Protein AF-A0AAD5R5B1-F1 (afdb_monomer)

Organism: Parelaphostrongylus tenuis (NCBI:txid148309)

Sequence (104 aa):
MIDTWWNTSTHSRPLVNLTPTGNDAPMIPFLQMANANTTRIGCAYTVCNSSFSSPFVSFVCQYGEPHVRINTPIYTAGQNCSACSIDSCVAHSLCNRTLHEIFI

Radius of gyration: 16.92 Å; Cα contacts (8 Å, |Δi|>4): 123; chains: 1; bounding box: 42×31×47 Å

InterPro domains:
  IPR014044 CAP domain [PF00188] (2-63)
  IPR035940 CAP superfamily [G3DSA:3.40.33.10] (1-102)
  IPR035940 CAP superfamily [SSF55797] (2-78)

Solvent-accessible surface area (backbone atoms only — not comparable to full-atom values): 6660 Å² total; per-residue (Å²): 107,70,65,61,32,50,54,34,49,77,83,58,74,78,89,62,83,49,51,42,49,88,86,43,61,79,26,44,56,22,49,55,73,64,20,69,66,42,84,47,74,52,72,53,71,47,80,47,73,52,100,87,48,84,67,46,74,52,73,50,74,49,71,40,71,66,70,85,45,68,82,41,60,38,54,84,84,73,66,66,46,72,88,39,62,89,93,21,58,43,92,76,59,40,63,60,68,78,89,74,70,78,85,134

Foldseek 3Di:
DLVVLLCLCVVDDDPAQDADAPVCVSNQSNLLVLQLPFPDKDKDKDFDDDPVDDIDIDIDMDTDDPGRDHRDGSDDDDQACPPEDPPQHDPRHHGNPVVPDDDD

Secondary structure (DSSP, 8-state):
-HHHHHGGGGGSS-SSS----GGGGGGHHHHHHH-TT---EEEEEEEEEETTEEEEEEEEEEEPSSPP-TTS-SS--SSTTTTSPTT-EETTTEE--GGG----

Structure (mmCIF, N/CA/C/O backbone):
data_AF-A0AAD5R5B1-F1
#
_entry.id   AF-A0AAD5R5B1-F1
#
loop_
_atom_site.group_PDB
_atom_site.id
_atom_site.type_symbol
_atom_site.label_atom_id
_atom_site.label_alt_id
_atom_site.label_comp_id
_atom_site.label_asym_id
_atom_site.label_entity_id
_atom_site.label_seq_id
_atom_site.pdbx_PDB_ins_code
_atom_site.Cartn_x
_atom_site.Cartn_y
_atom_site.Cartn_z
_atom_site.occupancy
_atom_site.B_iso_or_equiv
_atom_site.auth_seq_id
_atom_site.auth_comp_id
_atom_site.auth_asym_id
_atom_site.auth_atom_id
_atom_site.pdbx_PDB_model_num
ATOM 1 N N . MET A 1 1 ? 9.429 -5.872 -6.278 1.00 79.94 1 MET A N 1
ATOM 2 C CA . MET A 1 1 ? 8.698 -4.638 -6.660 1.00 79.94 1 MET A CA 1
ATOM 3 C C . MET A 1 1 ? 7.652 -4.282 -5.617 1.00 79.94 1 MET A C 1
ATOM 5 O O . MET A 1 1 ? 7.770 -3.208 -5.051 1.00 79.94 1 MET A O 1
ATOM 9 N N . ILE A 1 2 ? 6.707 -5.176 -5.292 1.00 91.38 2 ILE A N 1
ATOM 10 C CA . ILE A 1 2 ? 5.714 -4.932 -4.224 1.00 91.38 2 ILE A CA 1
ATOM 11 C C . ILE A 1 2 ? 6.395 -4.685 -2.869 1.00 91.38 2 ILE A C 1
ATOM 13 O O . ILE A 1 2 ? 6.106 -3.682 -2.224 1.00 91.38 2 ILE A O 1
ATOM 17 N N . ASP A 1 3 ? 7.381 -5.505 -2.490 1.00 92.38 3 ASP A N 1
ATOM 18 C CA . ASP A 1 3 ? 8.133 -5.292 -1.239 1.00 92.38 3 ASP A CA 1
ATOM 19 C C . ASP A 1 3 ? 8.845 -3.937 -1.214 1.00 92.38 3 ASP A C 1
ATOM 21 O O . ASP A 1 3 ? 8.905 -3.269 -0.188 1.00 92.38 3 ASP A O 1
ATOM 25 N N . THR A 1 4 ? 9.350 -3.488 -2.366 1.00 92.06 4 THR A N 1
ATOM 26 C CA . THR A 1 4 ? 9.992 -2.176 -2.510 1.00 92.06 4 THR A CA 1
ATOM 27 C C . THR A 1 4 ? 9.006 -1.049 -2.215 1.00 92.06 4 THR A C 1
ATOM 29 O O . THR A 1 4 ? 9.358 -0.103 -1.518 1.00 92.06 4 THR A O 1
ATOM 32 N N . TRP A 1 5 ? 7.769 -1.162 -2.704 1.00 93.69 5 TRP A N 1
ATOM 33 C CA . TRP A 1 5 ? 6.699 -0.214 -2.401 1.00 93.69 5 TRP A CA 1
ATOM 34 C C . TRP A 1 5 ? 6.273 -0.280 -0.935 1.00 93.69 5 TRP A C 1
ATOM 36 O O . TRP A 1 5 ? 6.007 0.750 -0.332 1.00 93.69 5 TRP A O 1
ATOM 46 N N . TRP A 1 6 ? 6.223 -1.471 -0.338 1.00 93.06 6 TRP A N 1
ATOM 47 C CA . TRP A 1 6 ? 5.768 -1.635 1.047 1.00 93.06 6 TRP A CA 1
ATOM 48 C C . TRP A 1 6 ? 6.789 -1.057 2.024 1.00 93.06 6 TRP A C 1
ATOM 50 O O . TRP A 1 6 ? 6.453 -0.375 2.998 1.00 93.06 6 TRP A O 1
ATOM 60 N N . ASN A 1 7 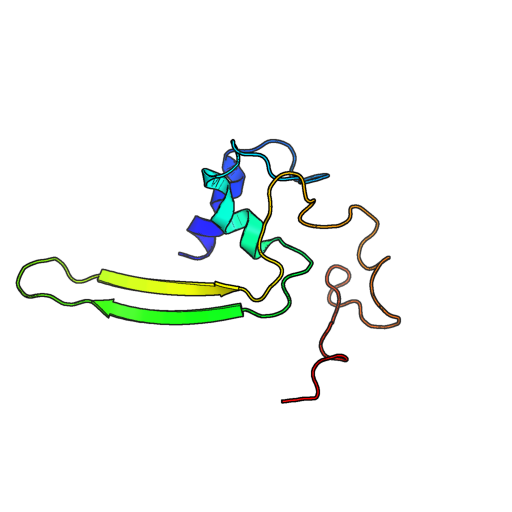? 8.063 -1.243 1.693 1.00 92.06 7 ASN A N 1
ATOM 61 C CA . ASN A 1 7 ? 9.189 -0.757 2.465 1.00 92.06 7 ASN A CA 1
ATOM 62 C C . ASN A 1 7 ? 9.394 0.761 2.355 1.00 92.06 7 ASN A C 1
ATOM 64 O O . ASN A 1 7 ? 10.244 1.286 3.069 1.00 92.06 7 ASN A O 1
ATOM 68 N N . THR A 1 8 ? 8.606 1.518 1.575 1.00 89.88 8 THR A N 1
ATOM 69 C CA . THR A 1 8 ? 8.634 2.994 1.668 1.00 89.88 8 THR A CA 1
ATOM 70 C C . THR A 1 8 ? 8.127 3.502 3.022 1.00 89.88 8 THR A C 1
ATOM 72 O O . THR A 1 8 ? 8.381 4.647 3.383 1.00 89.88 8 THR A O 1
ATOM 75 N N . SER A 1 9 ? 7.466 2.644 3.807 1.00 83.31 9 SER A N 1
ATOM 76 C CA . SER A 1 9 ? 7.109 2.897 5.210 1.00 83.31 9 SER A CA 1
ATOM 77 C C . SER A 1 9 ? 8.317 3.088 6.138 1.00 83.31 9 SER A C 1
ATOM 79 O O . SER A 1 9 ? 8.194 3.756 7.161 1.00 83.31 9 SER A O 1
ATOM 81 N N . THR A 1 10 ? 9.490 2.549 5.777 1.00 69.00 10 THR A N 1
ATOM 82 C CA . THR A 1 10 ? 10.718 2.548 6.604 1.00 69.00 10 THR A CA 1
ATOM 83 C C . THR A 1 10 ? 11.282 3.936 6.911 1.00 69.00 10 THR A C 1
ATOM 85 O O . THR A 1 10 ? 12.143 4.066 7.777 1.00 69.00 10 THR A O 1
ATOM 88 N N . HIS A 1 11 ? 10.789 4.976 6.238 1.00 63.47 11 HIS A N 1
ATOM 89 C CA . HIS A 1 11 ? 11.230 6.356 6.430 1.00 63.47 11 HIS A CA 1
ATOM 90 C C . HIS A 1 11 ? 10.473 7.083 7.552 1.00 63.47 11 HIS A C 1
ATOM 92 O O . HIS A 1 11 ? 10.712 8.273 7.766 1.00 63.47 11 HIS A O 1
ATOM 98 N N . SER A 1 12 ? 9.561 6.406 8.262 1.00 61.62 12 SER A N 1
ATOM 99 C CA . SER A 1 12 ? 8.489 7.116 8.954 1.00 61.62 12 SER A CA 1
ATOM 100 C C . SER A 1 12 ? 8.224 6.675 10.387 1.00 61.62 12 SER A C 1
ATOM 102 O O . SER A 1 12 ? 8.396 5.522 10.777 1.00 61.62 12 SER A O 1
ATOM 104 N N . ARG A 1 13 ? 7.779 7.684 11.145 1.00 72.12 13 ARG A N 1
ATOM 105 C CA . ARG A 1 13 ? 7.115 7.673 12.458 1.00 72.12 13 ARG A CA 1
ATOM 106 C C . ARG A 1 13 ? 6.201 6.454 12.689 1.00 72.12 13 ARG A C 1
ATOM 108 O O . ARG A 1 13 ? 5.785 5.823 11.719 1.00 72.12 13 ARG A O 1
ATOM 115 N N . PRO A 1 14 ? 5.802 6.171 13.946 1.00 79.19 14 PRO A N 1
ATOM 116 C CA . PRO A 1 14 ? 4.889 5.073 14.253 1.00 79.19 14 PRO A CA 1
ATOM 117 C C . PRO A 1 14 ? 3.709 5.026 13.279 1.00 79.19 14 PRO A C 1
ATOM 119 O O . PRO A 1 14 ? 3.033 6.035 13.075 1.00 79.19 14 PRO A O 1
ATOM 122 N N . LEU A 1 15 ? 3.456 3.854 12.689 1.00 82.81 15 LEU A N 1
ATOM 123 C CA . LEU A 1 15 ? 2.400 3.633 11.689 1.00 82.81 15 LEU A CA 1
ATOM 124 C C . LEU A 1 15 ? 0.990 3.628 12.302 1.00 82.81 15 LEU A C 1
ATOM 126 O O . LEU A 1 15 ? 0.079 3.022 11.748 1.00 82.81 15 LEU A O 1
ATOM 130 N N . VAL A 1 16 ? 0.818 4.293 13.443 1.00 82.44 16 VAL A N 1
ATOM 131 C CA . VAL A 1 16 ? -0.419 4.433 14.213 1.00 82.44 16 VAL A CA 1
ATOM 132 C C . VAL A 1 16 ? -1.010 5.814 13.922 1.00 82.44 16 VAL A C 1
ATOM 134 O O . VAL A 1 16 ? -0.272 6.797 13.881 1.00 82.44 16 VAL A O 1
ATOM 137 N N . ASN A 1 17 ? -2.331 5.903 13.739 1.00 84.19 17 ASN A N 1
ATOM 138 C CA . ASN A 1 17 ? -3.035 7.147 13.389 1.00 84.19 17 ASN A CA 1
ATOM 139 C C . ASN A 1 17 ? -2.431 7.819 12.144 1.00 84.19 17 ASN A C 1
ATOM 141 O O . ASN A 1 17 ? -2.039 8.991 12.150 1.00 84.19 17 ASN A O 1
ATOM 145 N N . LEU A 1 18 ? -2.289 7.036 11.073 1.00 88.56 18 LEU A N 1
ATOM 146 C CA . LEU A 1 18 ? -1.579 7.479 9.885 1.00 88.56 18 LEU A CA 1
ATOM 147 C C . LEU A 1 18 ? -2.445 8.409 9.022 1.00 88.56 18 LEU A C 1
ATOM 149 O O . LEU A 1 18 ? -3.230 7.974 8.180 1.00 88.56 18 LEU A O 1
ATOM 153 N N . THR A 1 19 ? -2.252 9.709 9.231 1.00 93.12 19 THR A N 1
ATOM 154 C CA . THR A 1 19 ? -2.780 10.784 8.382 1.00 93.12 19 THR A CA 1
ATOM 155 C C . THR A 1 19 ? -1.650 11.342 7.511 1.00 93.12 19 THR A C 1
ATOM 157 O O . THR A 1 19 ? -0.695 11.880 8.081 1.00 93.12 19 THR A O 1
ATOM 160 N N . PRO A 1 20 ? -1.708 11.211 6.173 1.00 92.50 20 PRO A N 1
ATOM 161 C CA . PRO A 1 20 ? -0.686 11.717 5.262 1.00 92.50 20 PRO A CA 1
ATOM 162 C C . PRO A 1 20 ? -0.607 13.242 5.247 1.00 92.50 20 PRO A C 1
ATOM 164 O O . PRO A 1 20 ? -1.616 13.943 5.326 1.00 92.50 20 PRO A O 1
ATOM 167 N N . THR A 1 21 ? 0.599 13.751 5.059 1.00 91.81 21 THR A N 1
ATOM 168 C CA . THR A 1 21 ? 0.941 15.163 4.885 1.00 91.81 21 THR A CA 1
ATOM 169 C C . THR A 1 21 ? 1.718 15.350 3.579 1.00 91.81 21 THR A C 1
ATOM 171 O O . THR A 1 21 ? 2.094 14.377 2.927 1.00 91.81 21 THR A O 1
ATOM 174 N N . GLY A 1 22 ? 2.004 16.595 3.188 1.00 89.38 22 GLY A N 1
ATOM 175 C CA . GLY A 1 22 ? 2.816 16.866 1.991 1.00 89.38 22 GLY A CA 1
ATOM 176 C C . GLY A 1 22 ? 4.225 16.255 2.041 1.00 89.38 22 GLY A C 1
ATOM 177 O O . GLY A 1 22 ? 4.784 15.919 1.001 1.00 89.38 22 GLY A O 1
ATOM 178 N N . ASN A 1 23 ? 4.771 16.039 3.242 1.00 89.19 23 ASN A N 1
ATOM 179 C CA . ASN A 1 23 ? 6.093 15.438 3.431 1.00 89.19 23 ASN A CA 1
ATOM 180 C C . ASN A 1 23 ? 6.094 13.913 3.238 1.00 89.19 23 ASN A C 1
ATOM 182 O O . ASN A 1 23 ? 7.157 13.319 3.086 1.00 89.19 23 ASN A O 1
ATOM 186 N N . ASP A 1 24 ? 4.919 13.278 3.200 1.00 90.06 24 ASP A N 1
ATOM 187 C CA . ASP A 1 24 ? 4.779 11.824 3.080 1.00 90.06 24 ASP A CA 1
AT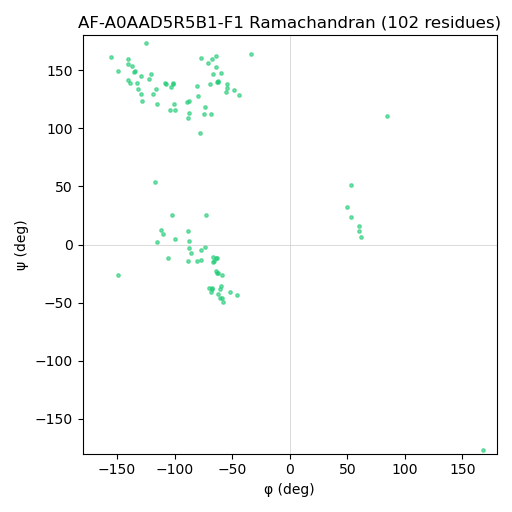OM 188 C C . ASP A 1 24 ? 4.744 11.351 1.612 1.00 90.06 24 ASP A C 1
ATOM 190 O O . ASP A 1 24 ? 4.445 10.190 1.337 1.00 90.06 24 ASP A O 1
ATOM 194 N N . ALA A 1 25 ? 5.075 12.221 0.648 1.00 90.06 25 ALA A N 1
ATOM 195 C CA . ALA A 1 25 ? 5.136 11.863 -0.771 1.00 90.06 25 ALA A CA 1
ATOM 196 C C . ALA A 1 25 ? 5.994 10.606 -1.064 1.00 90.06 25 ALA A C 1
ATOM 198 O O . ALA A 1 25 ? 5.540 9.751 -1.828 1.00 90.06 25 ALA A O 1
ATOM 199 N N . PRO A 1 26 ? 7.169 10.398 -0.428 1.00 90.38 26 PRO A N 1
ATOM 200 C CA . PRO A 1 26 ? 7.945 9.169 -0.608 1.00 90.38 26 PRO A CA 1
ATOM 201 C C . PRO A 1 26 ? 7.231 7.905 -0.107 1.00 90.38 26 PRO A C 1
ATOM 203 O O . PRO A 1 26 ? 7.533 6.810 -0.573 1.00 90.38 26 PRO A O 1
ATOM 206 N N . MET A 1 27 ? 6.274 8.038 0.819 1.00 91.31 27 MET A N 1
ATOM 207 C CA . MET A 1 27 ? 5.502 6.921 1.366 1.00 91.31 27 MET A CA 1
ATOM 208 C C . MET A 1 27 ? 4.274 6.556 0.532 1.00 91.31 27 MET A C 1
ATOM 210 O O . MET A 1 27 ? 3.633 5.556 0.852 1.00 91.31 27 MET A O 1
ATOM 214 N N . ILE A 1 28 ? 3.914 7.338 -0.495 1.00 91.88 28 ILE A N 1
ATOM 215 C CA . ILE A 1 28 ? 2.688 7.128 -1.286 1.00 91.88 28 ILE A CA 1
ATOM 216 C C . ILE A 1 28 ? 2.480 5.660 -1.696 1.00 91.88 28 ILE A C 1
ATOM 218 O O . ILE A 1 28 ? 1.351 5.192 -1.541 1.00 91.88 28 ILE A O 1
ATOM 222 N N . PRO A 1 29 ? 3.501 4.902 -2.150 1.00 93.62 29 PRO A N 1
ATOM 223 C CA . PRO A 1 29 ? 3.309 3.496 -2.501 1.00 93.62 29 PRO A CA 1
ATOM 224 C C . PRO A 1 29 ? 2.766 2.659 -1.332 1.00 93.62 29 PRO A C 1
ATOM 226 O O . PRO A 1 29 ? 1.745 1.988 -1.477 1.00 93.62 29 PRO A O 1
ATOM 229 N N . PHE A 1 30 ? 3.380 2.761 -0.150 1.00 94.06 30 PHE A N 1
ATOM 230 C CA . PHE A 1 30 ? 2.866 2.142 1.074 1.00 94.06 30 PHE A CA 1
ATOM 231 C C . PHE A 1 30 ? 1.471 2.658 1.453 1.00 94.06 30 PHE A C 1
ATOM 233 O O . PHE A 1 30 ? 0.585 1.860 1.753 1.00 94.06 30 PHE A O 1
ATOM 240 N N . LEU A 1 31 ? 1.252 3.977 1.416 1.00 94.62 31 LEU A N 1
ATOM 241 C CA . LEU A 1 31 ? -0.022 4.584 1.814 1.00 94.62 31 LEU A CA 1
ATOM 242 C C . LEU A 1 31 ? -1.192 4.090 0.958 1.00 94.62 31 LEU A C 1
ATOM 244 O O . LEU A 1 31 ? -2.272 3.864 1.492 1.00 94.62 31 LEU A O 1
ATOM 248 N N . GLN A 1 32 ? -0.984 3.904 -0.348 1.00 95.31 32 GLN A N 1
ATOM 249 C CA . GLN A 1 32 ? -2.013 3.379 -1.249 1.00 95.31 32 GLN A CA 1
ATOM 250 C C . GLN A 1 32 ? -2.334 1.913 -0.950 1.00 95.31 32 GLN A C 1
ATOM 252 O O . GLN A 1 32 ? -3.503 1.537 -0.932 1.00 95.31 32 GLN A O 1
ATOM 257 N N . MET A 1 33 ? -1.314 1.100 -0.659 1.00 94.94 33 MET A N 1
ATOM 258 C CA . MET A 1 33 ? -1.501 -0.309 -0.296 1.00 94.94 33 MET A CA 1
ATOM 259 C C . MET A 1 33 ? -2.196 -0.497 1.051 1.00 94.94 33 MET A C 1
ATOM 261 O O . MET A 1 33 ? -2.991 -1.417 1.200 1.00 94.94 33 MET A O 1
ATOM 265 N N . ALA A 1 34 ? -1.891 0.355 2.031 1.00 93.88 34 ALA A N 1
ATOM 266 C CA . ALA A 1 34 ? -2.424 0.257 3.387 1.00 93.88 34 ALA A CA 1
ATOM 267 C C . ALA A 1 34 ? -3.769 0.987 3.583 1.00 93.88 34 ALA A C 1
ATOM 269 O O . ALA A 1 34 ? -4.328 0.947 4.680 1.00 93.88 34 ALA A O 1
ATOM 270 N N . ASN A 1 35 ? -4.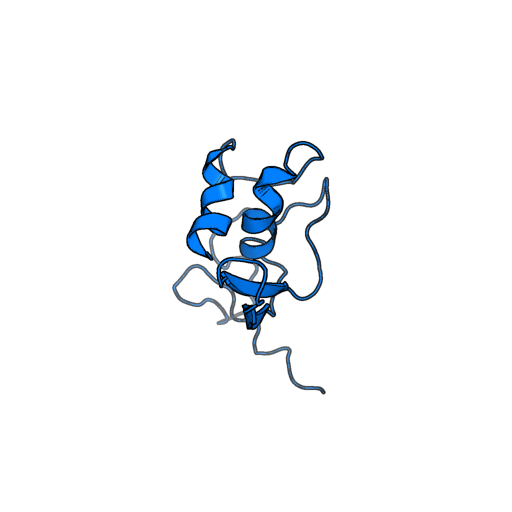289 1.673 2.560 1.00 94.62 35 ASN A N 1
ATOM 271 C CA . ASN A 1 35 ? -5.544 2.414 2.649 1.00 94.62 35 ASN A CA 1
ATOM 272 C C . ASN A 1 35 ? -6.743 1.464 2.808 1.00 94.62 35 ASN A C 1
ATOM 274 O O . ASN A 1 35 ? -7.119 0.756 1.876 1.00 94.62 35 ASN A O 1
ATOM 278 N N . ALA A 1 36 ? -7.385 1.493 3.976 1.00 92.75 36 ALA A N 1
ATOM 279 C CA . ALA A 1 36 ? -8.472 0.584 4.346 1.00 92.75 36 ALA A CA 1
ATOM 280 C C . ALA A 1 36 ? -9.756 0.773 3.519 1.00 92.75 36 ALA A C 1
ATOM 282 O O . ALA A 1 36 ? -10.647 -0.079 3.548 1.00 92.75 36 ALA A O 1
ATOM 283 N N . ASN A 1 37 ? -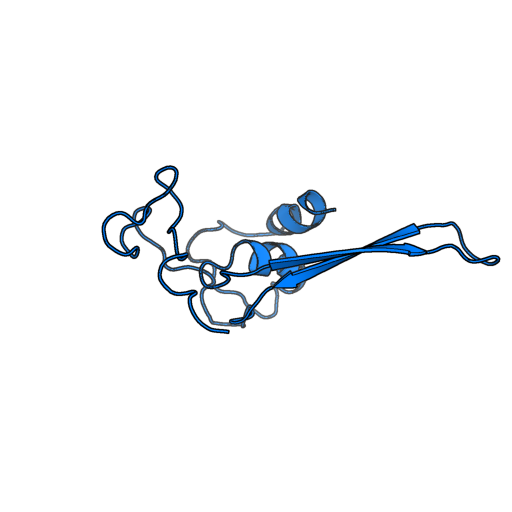9.880 1.892 2.802 1.00 91.44 37 ASN A N 1
ATOM 284 C CA . ASN A 1 37 ? -11.013 2.139 1.917 1.00 91.44 37 ASN A CA 1
ATOM 285 C C . ASN A 1 37 ? -10.802 1.607 0.498 1.00 91.44 37 ASN A C 1
ATOM 287 O O . ASN A 1 37 ? -11.779 1.473 -0.235 1.00 91.44 37 ASN A O 1
ATOM 291 N N . THR A 1 38 ? -9.572 1.258 0.126 1.00 93.00 38 THR A N 1
ATOM 292 C CA . THR A 1 38 ? -9.276 0.645 -1.165 1.00 93.00 38 THR A CA 1
ATOM 293 C C . THR A 1 38 ? -9.734 -0.812 -1.165 1.00 93.00 38 THR A C 1
ATOM 295 O O . THR A 1 38 ? -9.163 -1.649 -0.471 1.00 93.00 38 THR A O 1
ATOM 298 N N . THR A 1 39 ? -10.752 -1.142 -1.962 1.00 91.38 39 THR A N 1
ATOM 299 C CA . THR A 1 39 ? -11.288 -2.517 -2.055 1.00 91.38 39 THR A CA 1
ATOM 300 C C . THR A 1 39 ? -10.899 -3.249 -3.332 1.00 91.38 39 THR A C 1
ATOM 302 O O . THR A 1 39 ? -11.107 -4.455 -3.435 1.00 91.38 39 THR A O 1
ATOM 305 N N . ARG A 1 40 ? -10.339 -2.535 -4.314 1.00 92.75 40 ARG A N 1
ATOM 306 C CA . ARG A 1 40 ? -10.010 -3.075 -5.636 1.00 92.75 40 ARG A CA 1
ATOM 307 C C . ARG A 1 40 ? -8.598 -2.686 -6.038 1.00 92.75 40 ARG A C 1
ATOM 309 O O . ARG A 1 40 ? -8.186 -1.540 -5.853 1.00 92.75 40 ARG A O 1
ATOM 316 N N . ILE A 1 41 ? -7.894 -3.636 -6.638 1.00 95.38 41 ILE A N 1
ATOM 317 C CA . ILE A 1 41 ? -6.568 -3.454 -7.220 1.00 95.38 41 ILE A CA 1
ATOM 318 C C . ILE A 1 41 ? -6.505 -4.206 -8.549 1.00 95.38 41 ILE A C 1
ATOM 320 O O . ILE A 1 41 ? -7.004 -5.324 -8.661 1.00 95.38 41 ILE A O 1
ATOM 324 N N . GLY A 1 42 ? -5.884 -3.597 -9.553 1.00 96.38 42 GLY A N 1
ATOM 325 C CA . GLY A 1 42 ? -5.550 -4.247 -10.816 1.00 96.38 42 GLY A CA 1
ATOM 326 C C . GLY A 1 42 ? -4.085 -4.008 -11.143 1.00 96.38 42 GLY A C 1
ATOM 327 O O . GLY A 1 42 ? -3.635 -2.867 -11.111 1.00 96.38 42 GLY A O 1
ATOM 328 N N . CYS A 1 43 ? -3.337 -5.065 -11.453 1.00 97.25 43 CYS A N 1
ATOM 329 C CA . CYS A 1 43 ? -1.926 -4.961 -11.814 1.00 97.25 43 CYS A CA 1
ATOM 330 C C . CYS A 1 43 ? -1.677 -5.516 -13.214 1.00 97.25 43 CYS A C 1
ATOM 332 O O . CYS A 1 43 ? -2.314 -6.479 -13.636 1.00 97.25 43 CYS A O 1
ATOM 334 N N . ALA A 1 44 ? -0.719 -4.927 -13.917 1.00 97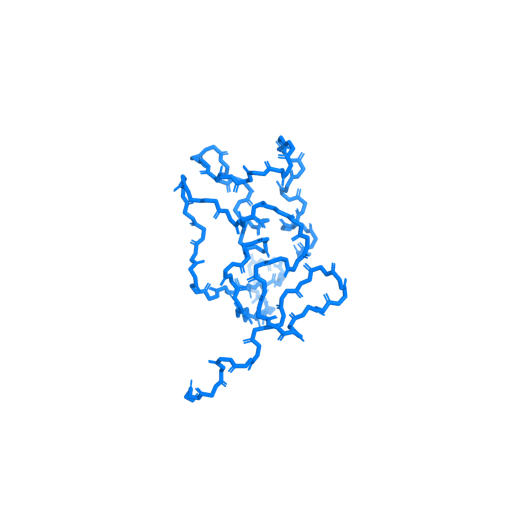.25 44 ALA A N 1
ATOM 335 C CA . ALA A 1 44 ? -0.270 -5.370 -15.225 1.00 97.25 44 ALA A CA 1
ATOM 336 C C . ALA A 1 44 ? 1.248 -5.235 -15.324 1.00 97.25 44 ALA A C 1
ATOM 338 O O . ALA A 1 44 ? 1.866 -4.414 -14.639 1.00 97.25 44 ALA A O 1
ATOM 339 N N . TYR A 1 45 ? 1.847 -6.028 -16.205 1.00 96.06 45 TYR A N 1
ATOM 340 C CA . TYR A 1 45 ? 3.258 -5.903 -16.522 1.00 96.06 45 TYR A CA 1
ATOM 341 C C . TYR A 1 45 ? 3.499 -6.017 -18.017 1.00 96.06 45 TYR A C 1
ATOM 343 O O . TYR A 1 45 ? 2.739 -6.656 -18.741 1.00 96.06 45 TYR A O 1
ATOM 351 N N . THR A 1 46 ? 4.580 -5.400 -18.470 1.00 95.94 46 THR A N 1
ATOM 352 C CA . THR A 1 46 ? 5.067 -5.528 -19.836 1.00 95.94 46 THR A CA 1
ATOM 353 C C . THR A 1 46 ? 6.586 -5.601 -19.840 1.00 95.94 46 THR A C 1
ATOM 355 O O . THR A 1 46 ? 7.260 -4.941 -19.044 1.00 95.94 46 THR A O 1
ATOM 358 N N . VAL A 1 47 ? 7.130 -6.441 -20.718 1.00 94.62 47 VAL A N 1
ATOM 359 C CA . VAL A 1 47 ? 8.572 -6.525 -20.950 1.00 94.62 47 VAL A CA 1
ATOM 360 C C . VAL A 1 47 ? 8.915 -5.507 -22.028 1.00 94.62 47 VAL A C 1
ATOM 362 O O . VAL A 1 47 ? 8.575 -5.678 -23.197 1.00 94.62 47 VAL A O 1
ATOM 365 N N . CYS A 1 48 ? 9.589 -4.440 -21.625 1.00 93.44 48 CYS A N 1
ATOM 366 C CA . CYS A 1 48 ? 10.045 -3.391 -22.515 1.00 93.44 48 CYS A CA 1
ATOM 367 C C . CYS A 1 48 ? 11.417 -3.777 -23.067 1.00 93.44 48 CYS A C 1
ATOM 369 O O . CYS A 1 48 ? 12.402 -3.825 -22.329 1.00 93.44 48 CYS A O 1
ATOM 371 N N . ASN A 1 49 ? 11.485 -4.032 -24.371 1.00 91.50 49 ASN A N 1
ATOM 372 C CA . ASN A 1 49 ? 12.735 -4.263 -25.082 1.00 91.50 49 ASN A CA 1
ATOM 373 C C . ASN A 1 49 ? 12.897 -3.190 -26.164 1.00 91.50 49 ASN A C 1
ATOM 375 O O . ASN A 1 49 ? 11.970 -2.950 -26.936 1.00 91.50 49 ASN A O 1
ATOM 379 N N . SER A 1 50 ? 14.054 -2.530 -26.204 1.00 84.44 50 SER A N 1
ATOM 380 C CA . SER A 1 50 ? 14.388 -1.565 -27.250 1.00 84.44 50 SER A CA 1
ATOM 381 C C . SER A 1 50 ? 15.812 -1.804 -27.731 1.00 84.44 50 SER A C 1
ATOM 383 O O . SER A 1 50 ? 16.685 -2.183 -26.955 1.00 84.44 50 SER A O 1
ATOM 385 N N . SER A 1 51 ? 16.071 -1.527 -29.007 1.00 83.56 51 SER A N 1
ATOM 386 C CA . SER A 1 51 ? 17.414 -1.643 -29.587 1.00 83.56 51 SER A CA 1
ATOM 387 C C . SER A 1 51 ? 18.434 -0.671 -28.974 1.00 83.56 51 SER A C 1
ATOM 389 O O . SER A 1 51 ? 19.626 -0.816 -29.219 1.00 83.56 51 SER A O 1
ATOM 391 N N . PHE A 1 52 ? 17.980 0.314 -28.191 1.00 81.94 52 PHE A N 1
ATOM 392 C CA . PHE A 1 52 ? 18.794 1.406 -27.651 1.00 81.94 52 PHE A CA 1
ATOM 393 C C . PHE A 1 52 ? 18.912 1.385 -26.119 1.00 81.94 52 PHE A C 1
ATOM 395 O O . PHE A 1 52 ? 19.529 2.278 -25.543 1.00 81.94 52 PHE A O 1
ATOM 402 N N . SER A 1 53 ? 18.322 0.399 -25.437 1.00 83.19 53 SER A N 1
ATOM 403 C CA . SER A 1 53 ? 18.315 0.327 -23.972 1.00 83.19 53 SER A CA 1
ATOM 404 C C . SER A 1 53 ? 18.290 -1.112 -23.475 1.00 83.19 53 SER A C 1
ATOM 406 O O . SER A 1 53 ? 17.664 -1.971 -24.092 1.00 83.19 53 SER A O 1
ATOM 408 N N . SER A 1 54 ? 18.884 -1.358 -22.307 1.00 90.88 54 SER A N 1
ATOM 409 C CA . SER A 1 54 ? 18.744 -2.645 -21.624 1.00 90.88 54 SER A CA 1
ATOM 410 C C . SER A 1 54 ? 17.263 -2.996 -21.424 1.00 90.88 54 SER A C 1
ATOM 412 O O . SER A 1 54 ? 16.475 -2.111 -21.069 1.00 90.88 54 SER A O 1
ATOM 414 N N . PRO A 1 55 ? 16.868 -4.263 -21.643 1.00 91.25 55 PRO A N 1
ATOM 415 C CA . PRO A 1 55 ? 15.495 -4.686 -21.429 1.00 91.25 55 PRO A CA 1
ATOM 416 C C . PRO A 1 55 ? 15.111 -4.513 -19.957 1.00 91.25 55 PRO A C 1
ATOM 418 O O . PRO A 1 55 ? 15.907 -4.789 -19.058 1.00 91.25 55 PRO A O 1
ATOM 421 N N . PHE A 1 56 ? 13.880 -4.071 -19.709 1.00 91.62 56 PHE A N 1
ATOM 422 C CA . PHE A 1 56 ? 13.336 -3.911 -18.361 1.00 91.62 56 PHE A CA 1
ATOM 423 C C . PHE A 1 56 ? 11.872 -4.345 -18.308 1.00 91.62 56 PHE A C 1
ATOM 425 O O . PHE A 1 56 ? 11.184 -4.407 -19.324 1.00 91.62 56 PHE A O 1
ATOM 432 N N . VAL A 1 57 ? 11.382 -4.644 -17.107 1.00 93.31 57 VAL A N 1
ATOM 433 C CA . VAL A 1 57 ? 9.966 -4.947 -16.876 1.00 93.31 57 VAL A CA 1
ATOM 434 C C . VAL A 1 57 ? 9.298 -3.707 -16.306 1.00 93.31 57 VAL A C 1
ATOM 436 O O . VAL A 1 57 ? 9.695 -3.225 -15.246 1.00 93.31 57 VAL A O 1
ATOM 439 N N . SER A 1 58 ? 8.278 -3.202 -16.995 1.00 93.56 58 SER A N 1
ATOM 440 C CA . SER A 1 58 ? 7.357 -2.226 -16.418 1.00 93.56 58 SER A CA 1
ATOM 441 C C . SER A 1 58 ? 6.238 -2.983 -15.713 1.00 93.56 58 SER A C 1
ATOM 443 O O . SER A 1 58 ? 5.590 -3.826 -16.327 1.00 93.56 58 SER A O 1
ATOM 445 N N . PHE A 1 59 ? 6.039 -2.718 -14.425 1.00 95.06 59 PHE A N 1
ATOM 446 C CA . PHE A 1 59 ? 5.019 -3.340 -13.581 1.00 95.06 59 PHE A CA 1
ATOM 447 C C . PHE A 1 59 ? 4.234 -2.228 -12.893 1.00 95.06 59 PHE A C 1
ATOM 449 O O . PHE A 1 59 ? 4.816 -1.383 -12.211 1.00 95.06 59 PHE A O 1
ATOM 456 N N . VAL A 1 60 ? 2.921 -2.217 -13.085 1.00 95.44 60 VAL A N 1
ATOM 457 C CA . VAL A 1 60 ? 2.038 -1.149 -12.617 1.00 95.44 60 VAL A CA 1
ATOM 458 C C . VAL A 1 60 ? 0.852 -1.773 -11.907 1.00 95.44 60 VAL A C 1
ATOM 460 O O . VAL A 1 60 ? 0.236 -2.692 -12.439 1.00 95.44 60 VAL A O 1
ATOM 463 N N . CYS A 1 61 ? 0.508 -1.242 -10.738 1.00 96.56 61 CYS A N 1
ATOM 464 C CA . CYS A 1 61 ? -0.752 -1.521 -10.061 1.00 96.56 61 CYS A CA 1
ATOM 465 C C . CYS A 1 61 ? -1.572 -0.234 -9.963 1.00 96.56 61 CYS A C 1
ATOM 467 O O . CYS A 1 61 ? -1.044 0.815 -9.594 1.00 96.56 61 CYS A O 1
ATOM 469 N N . GLN A 1 62 ? -2.857 -0.323 -10.286 1.00 96.25 62 GLN A N 1
ATOM 470 C CA . GLN A 1 62 ? -3.844 0.721 -10.049 1.00 96.25 62 GLN A CA 1
ATOM 471 C C . GLN A 1 62 ? -4.770 0.295 -8.915 1.00 96.25 62 GLN A C 1
ATOM 473 O O . GLN A 1 62 ? -5.194 -0.859 -8.841 1.00 96.25 62 GLN A O 1
ATOM 478 N N . TYR A 1 63 ? -5.082 1.247 -8.046 1.00 95.38 63 TYR A N 1
ATOM 479 C CA . TYR A 1 63 ? -5.965 1.072 -6.901 1.00 95.38 63 TYR A CA 1
ATOM 480 C C . TYR A 1 63 ? -7.274 1.802 -7.180 1.00 95.38 63 TYR A C 1
ATOM 482 O O . TYR A 1 63 ? -7.251 2.899 -7.736 1.00 95.38 63 TYR A O 1
ATOM 490 N N . GLY A 1 64 ? -8.404 1.201 -6.814 1.00 93.75 64 GLY A N 1
ATOM 491 C CA . GLY A 1 64 ? -9.701 1.870 -6.892 1.00 93.75 64 GLY A CA 1
ATOM 492 C C . GLY A 1 64 ? -9.783 3.084 -5.960 1.00 93.75 64 GLY A C 1
ATOM 493 O O . GLY A 1 64 ? -8.996 3.222 -5.024 1.00 93.75 64 GLY A O 1
ATOM 494 N N . GLU A 1 65 ? -10.755 3.958 -6.209 1.00 92.31 65 GLU A N 1
ATOM 495 C CA . GLU A 1 65 ? -11.091 5.051 -5.290 1.00 92.31 65 GLU A CA 1
ATOM 496 C C . GLU A 1 65 ? -11.604 4.502 -3.936 1.00 92.31 65 GLU A C 1
ATOM 498 O O . GLU A 1 65 ? -12.201 3.422 -3.901 1.00 92.31 65 GLU A O 1
ATOM 503 N N . PRO A 1 66 ? -11.435 5.245 -2.825 1.00 92.62 66 PRO A N 1
ATOM 504 C CA . PRO A 1 66 ? -10.819 6.566 -2.745 1.00 92.62 66 PRO A CA 1
ATOM 505 C C . PRO A 1 66 ? -9.285 6.513 -2.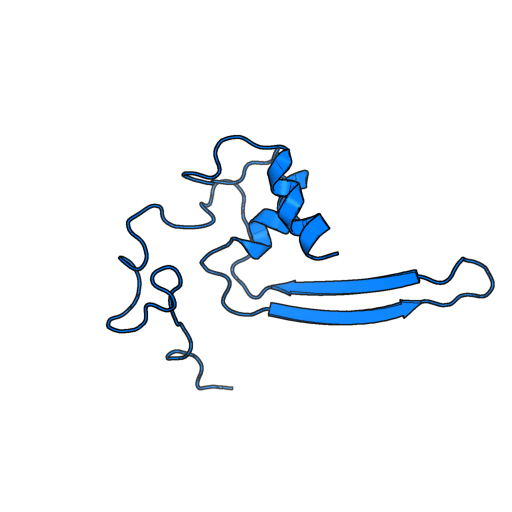730 1.00 92.62 66 PRO A C 1
ATOM 507 O O . PRO A 1 66 ? -8.685 5.750 -1.974 1.00 92.62 66 PRO A O 1
ATOM 510 N N . HIS A 1 67 ? -8.638 7.389 -3.495 1.00 92.62 67 HIS A N 1
ATOM 511 C CA . HIS A 1 67 ? -7.186 7.564 -3.439 1.00 92.62 67 HIS A CA 1
ATOM 512 C C . HIS A 1 67 ? -6.720 8.251 -2.145 1.00 92.62 67 HIS A C 1
ATOM 514 O O . HIS A 1 67 ? -7.455 9.023 -1.524 1.00 92.62 67 HIS A O 1
ATOM 520 N N . VAL A 1 68 ? -5.458 8.016 -1.768 1.00 94.19 68 VAL A N 1
ATOM 521 C CA . VAL A 1 68 ? -4.792 8.700 -0.647 1.00 94.19 68 VAL A CA 1
ATOM 522 C C . VAL A 1 68 ? -4.841 10.219 -0.825 1.00 94.19 68 VAL A C 1
ATOM 524 O O . VAL A 1 68 ? -4.478 10.751 -1.874 1.00 94.19 68 VAL A O 1
ATOM 527 N N . ARG A 1 69 ? -5.248 10.926 0.234 1.00 94.50 69 ARG A N 1
ATOM 528 C CA . ARG A 1 69 ? -5.315 12.391 0.286 1.00 94.50 69 ARG A CA 1
ATOM 529 C C . ARG A 1 69 ? -4.601 12.910 1.523 1.00 94.50 69 ARG A C 1
ATOM 531 O O . ARG A 1 69 ? -4.655 12.295 2.587 1.00 94.50 69 ARG A O 1
ATOM 538 N N . ILE A 1 70 ? -3.964 14.070 1.389 1.00 94.50 70 ILE A N 1
ATOM 539 C CA . ILE A 1 70 ? -3.393 14.772 2.539 1.00 94.50 70 ILE A CA 1
ATOM 540 C C . ILE A 1 70 ? -4.490 15.101 3.556 1.00 94.50 70 ILE A C 1
ATOM 542 O O . ILE A 1 70 ? -5.642 15.344 3.189 1.00 94.50 70 ILE A O 1
ATOM 546 N N . ASN A 1 71 ? -4.127 15.107 4.835 1.00 94.62 71 ASN A N 1
ATOM 547 C CA . ASN A 1 71 ? -5.013 15.406 5.961 1.00 94.62 71 ASN A CA 1
ATOM 548 C C . ASN A 1 71 ? -6.222 14.458 6.100 1.00 94.62 71 ASN A C 1
ATOM 550 O O . ASN A 1 71 ? -7.119 14.732 6.892 1.00 94.62 71 ASN A O 1
ATOM 554 N N . THR A 1 72 ? -6.247 13.338 5.367 1.00 94.88 72 THR A N 1
ATOM 555 C CA . THR A 1 72 ? -7.282 12.300 5.466 1.00 94.88 72 THR A CA 1
ATOM 556 C C . THR A 1 72 ? -6.646 11.007 5.975 1.00 94.88 72 THR A C 1
ATOM 558 O O . THR A 1 72 ? -5.718 10.518 5.335 1.00 94.88 72 THR A O 1
ATOM 561 N N . PRO A 1 73 ? -7.087 10.437 7.110 1.00 93.75 73 PRO A N 1
ATOM 562 C CA . PRO A 1 73 ? -6.503 9.203 7.626 1.00 93.75 73 PRO A CA 1
ATOM 563 C C . PRO A 1 73 ? -6.712 8.042 6.645 1.00 93.75 73 PRO A C 1
ATOM 565 O O . PR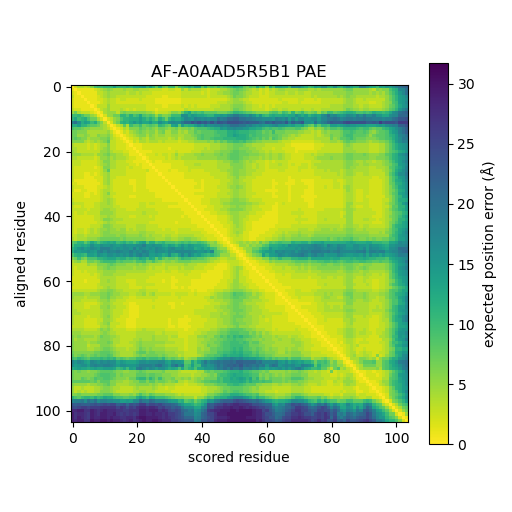O A 1 73 ? -7.789 7.904 6.068 1.00 93.75 73 PRO A O 1
ATOM 568 N N . ILE A 1 74 ? 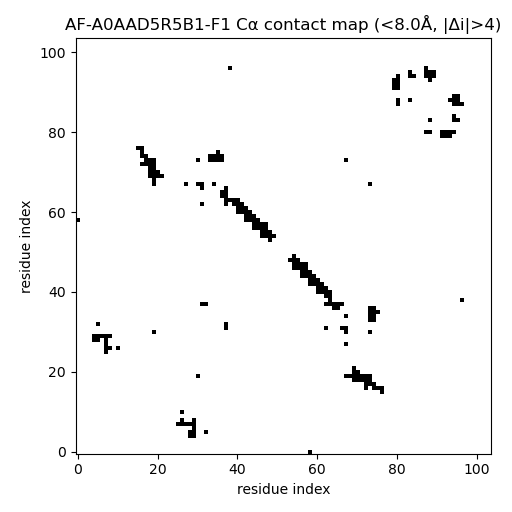-5.692 7.194 6.470 1.00 94.38 74 ILE A N 1
ATOM 569 C CA . ILE A 1 74 ? -5.766 6.047 5.542 1.00 94.38 74 ILE A CA 1
ATOM 570 C C . ILE A 1 74 ? -6.510 4.834 6.129 1.00 94.38 74 ILE A C 1
ATOM 572 O O . ILE A 1 74 ? -6.875 3.915 5.405 1.00 94.38 74 ILE A O 1
ATOM 576 N N . TYR A 1 75 ? -6.745 4.816 7.440 1.00 92.19 75 TYR A N 1
ATOM 577 C CA . TYR A 1 75 ? -7.571 3.827 8.129 1.00 92.19 75 TYR A CA 1
ATOM 578 C C . TYR A 1 75 ? -8.121 4.430 9.429 1.00 92.19 75 TYR A C 1
ATOM 580 O O . TYR A 1 75 ? -7.589 5.413 9.952 1.00 92.19 75 TYR A O 1
ATOM 588 N N . THR A 1 76 ? -9.170 3.828 9.983 1.00 91.19 76 THR A N 1
ATOM 589 C CA . THR A 1 76 ? -9.693 4.184 11.309 1.00 91.19 76 THR A CA 1
ATOM 590 C C . THR A 1 76 ? -8.992 3.348 12.373 1.00 91.19 76 THR A C 1
ATOM 592 O O . THR A 1 76 ? -9.022 2.121 12.312 1.00 91.19 76 THR A O 1
ATOM 595 N N . ALA A 1 77 ? -8.345 3.994 13.344 1.00 89.69 77 ALA A N 1
ATOM 596 C CA . ALA A 1 77 ? -7.718 3.287 14.455 1.00 89.69 77 ALA A CA 1
ATOM 597 C C . ALA A 1 77 ? -8.777 2.664 15.378 1.00 89.69 77 ALA A C 1
ATOM 599 O O . ALA A 1 77 ? -9.781 3.298 15.704 1.00 89.69 77 ALA A O 1
ATOM 600 N N . GLY A 1 78 ? -8.541 1.432 15.821 1.00 90.06 78 GLY A N 1
ATOM 601 C CA . GLY A 1 78 ? -9.459 0.712 16.694 1.00 90.06 78 GLY A CA 1
ATOM 602 C C . GLY A 1 78 ? -9.104 -0.764 16.818 1.00 90.06 78 GLY A C 1
ATOM 603 O O . GLY A 1 78 ? -8.101 -1.222 16.272 1.00 90.06 78 GLY A O 1
ATOM 604 N N . GLN A 1 79 ? -9.938 -1.507 17.547 1.00 90.81 79 GLN A N 1
ATOM 605 C CA . GLN A 1 79 ? -9.836 -2.962 17.607 1.00 90.81 79 GLN A CA 1
ATOM 606 C C . GLN A 1 79 ? -10.064 -3.563 16.215 1.00 90.81 79 GLN A C 1
ATOM 608 O O . GLN A 1 79 ? -10.960 -3.132 15.487 1.00 90.81 79 GLN A O 1
ATOM 613 N N . ASN A 1 80 ? -9.277 -4.582 15.865 1.00 90.62 80 ASN A N 1
ATOM 614 C CA . ASN A 1 80 ? -9.432 -5.292 14.601 1.00 90.62 80 ASN A CA 1
ATOM 615 C C . ASN A 1 80 ? -10.894 -5.685 14.373 1.00 90.62 80 ASN A C 1
ATOM 617 O O . ASN A 1 80 ? -11.556 -6.226 15.258 1.00 90.62 80 ASN A O 1
ATOM 621 N N . CYS A 1 81 ? -11.370 -5.416 13.164 1.00 89.38 81 CYS A N 1
ATOM 622 C CA . CYS A 1 81 ? -12.718 -5.721 12.711 1.00 89.38 81 CYS A CA 1
ATOM 623 C C . CYS A 1 81 ? -13.888 -5.041 13.444 1.00 89.38 81 CYS A C 1
ATOM 625 O O . CYS A 1 81 ? -15.034 -5.324 13.106 1.00 89.38 81 CYS A O 1
ATOM 627 N N . SER A 1 82 ? -13.652 -4.112 14.377 1.00 90.56 82 SER A N 1
ATOM 628 C CA . SER A 1 82 ? -14.744 -3.440 15.104 1.00 90.56 82 SER A CA 1
ATOM 629 C C . SER A 1 82 ? -15.659 -2.597 14.208 1.00 90.56 82 SER A C 1
ATOM 631 O O . SER A 1 82 ? -16.814 -2.369 14.551 1.00 90.56 82 SER A O 1
ATOM 633 N N . ALA A 1 83 ? -15.145 -2.147 13.060 1.00 88.38 83 ALA A N 1
ATOM 634 C CA . ALA A 1 83 ? -15.875 -1.373 12.058 1.00 88.38 83 ALA A CA 1
ATOM 635 C C . ALA A 1 83 ? -16.361 -2.217 10.862 1.00 88.38 83 ALA A C 1
ATOM 637 O O . ALA A 1 83 ? -16.871 -1.662 9.888 1.00 88.38 83 ALA A O 1
ATOM 638 N N . CYS A 1 84 ? -16.165 -3.539 10.887 1.00 88.06 84 CYS A N 1
ATOM 639 C CA . CYS A 1 84 ? -16.669 -4.425 9.843 1.00 88.06 84 CYS A CA 1
ATOM 640 C C . CYS A 1 84 ? -18.179 -4.679 10.009 1.00 88.06 84 CYS A C 1
ATOM 642 O O . CYS A 1 84 ? -1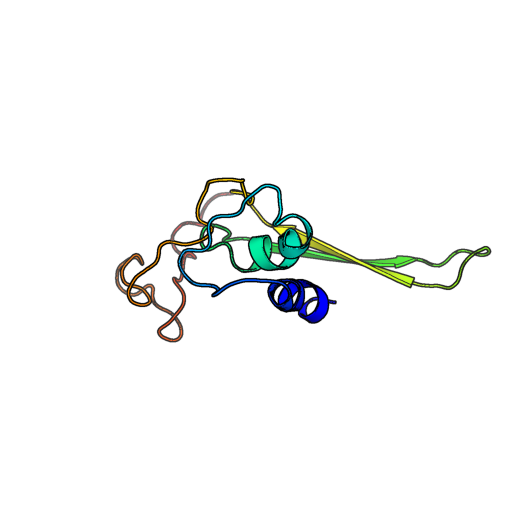8.736 -4.528 11.096 1.00 88.06 84 CYS A O 1
ATOM 644 N N . SER A 1 85 ? -18.839 -5.128 8.940 1.00 83.81 85 SER A N 1
ATOM 645 C CA . SER A 1 85 ? -20.182 -5.704 9.042 1.00 83.81 85 SER A CA 1
ATOM 646 C C . SER A 1 85 ? -20.139 -7.043 9.797 1.00 83.81 85 SER A C 1
ATOM 648 O O . SER A 1 85 ? -19.087 -7.679 9.907 1.00 83.81 85 SER A O 1
ATOM 650 N N . ILE A 1 86 ? -21.285 -7.472 10.337 1.00 74.06 86 ILE A N 1
ATOM 651 C CA . ILE A 1 86 ? -21.407 -8.739 11.079 1.00 74.06 86 ILE A CA 1
ATOM 652 C C . ILE A 1 86 ? -20.893 -9.899 10.204 1.00 74.06 86 ILE A C 1
ATOM 654 O O . ILE A 1 86 ? -21.180 -9.948 9.010 1.00 74.06 86 ILE A O 1
ATOM 658 N N . ASP A 1 87 ? -20.088 -10.787 10.797 1.00 70.00 87 ASP A N 1
ATOM 659 C CA . ASP A 1 87 ? -19.452 -11.958 10.165 1.00 70.00 87 ASP A CA 1
ATOM 660 C C . ASP A 1 87 ? -18.509 -11.672 8.985 1.00 70.00 87 ASP A C 1
ATOM 662 O O . ASP A 1 87 ? -18.101 -12.580 8.260 1.00 70.00 87 ASP A O 1
ATOM 666 N N . SER A 1 88 ? -18.075 -10.421 8.816 1.00 84.12 88 SER A N 1
ATOM 667 C CA . SER A 1 88 ? -17.180 -10.036 7.728 1.00 84.12 88 SER A CA 1
ATOM 668 C C . SER A 1 88 ? -15.722 -9.871 8.177 1.00 84.12 88 SER A C 1
ATOM 670 O O . SER A 1 88 ? -14.991 -9.107 7.561 1.00 84.12 88 SER A O 1
ATOM 672 N N . CYS A 1 89 ? -15.270 -10.532 9.248 1.00 89.25 89 CYS A N 1
ATOM 673 C CA . CYS A 1 89 ? -13.878 -10.453 9.715 1.00 89.25 89 CYS A CA 1
ATOM 674 C C . CYS A 1 89 ? -13.066 -11.674 9.261 1.00 89.25 89 CYS A C 1
ATOM 676 O O . CYS A 1 89 ? -13.315 -12.798 9.692 1.00 89.25 89 CYS A O 1
ATOM 678 N N . VAL A 1 90 ? -12.061 -11.449 8.419 1.00 89.19 90 VAL A N 1
ATOM 679 C CA . VAL A 1 90 ? -11.170 -12.480 7.876 1.00 89.19 90 VAL A CA 1
ATOM 680 C C . VAL A 1 90 ? -9.834 -12.422 8.598 1.00 89.19 90 VAL A C 1
ATOM 682 O O . VAL A 1 90 ? -9.287 -11.341 8.832 1.00 89.19 90 VAL A O 1
ATOM 685 N N . ALA A 1 91 ? -9.312 -13.596 8.965 1.00 87.25 91 ALA A N 1
ATOM 686 C CA . ALA A 1 91 ? -8.025 -13.747 9.650 1.00 87.25 91 ALA A CA 1
ATOM 687 C C . ALA A 1 91 ? -7.872 -12.827 10.882 1.00 87.25 91 ALA A C 1
ATOM 689 O O . ALA A 1 91 ? -6.780 -12.342 11.175 1.00 87.25 91 ALA A O 1
ATOM 690 N N . HIS A 1 92 ? -8.984 -12.537 11.571 1.00 85.88 92 HIS A N 1
ATOM 691 C CA . HIS A 1 92 ? -9.048 -11.661 12.747 1.00 85.88 92 HIS A CA 1
ATOM 692 C C . HIS A 1 92 ? -8.437 -10.255 12.553 1.00 85.88 92 HIS A C 1
ATOM 694 O O . HIS A 1 92 ? -8.016 -9.622 13.525 1.00 85.88 92 HIS A O 1
ATOM 700 N N . SER A 1 93 ? -8.349 -9.761 11.312 1.00 89.69 93 SER A N 1
ATOM 701 C CA . SER A 1 93 ? -7.622 -8.519 11.000 1.00 89.69 93 SER A CA 1
ATOM 702 C C . SER A 1 93 ? -8.171 -7.711 9.823 1.00 89.69 93 SER A C 1
ATOM 704 O O . SER A 1 93 ? -8.003 -6.494 9.823 1.00 89.69 93 SER A O 1
ATOM 706 N N . LEU A 1 94 ? -8.850 -8.329 8.851 1.00 90.75 94 LEU A N 1
ATOM 707 C CA . LEU A 1 94 ? -9.324 -7.649 7.639 1.00 90.75 94 LEU A CA 1
ATOM 708 C C . LEU A 1 94 ? -10.839 -7.772 7.472 1.00 90.75 94 LEU A C 1
ATOM 710 O O . LEU A 1 94 ? -11.412 -8.828 7.732 1.00 90.75 94 LEU A O 1
ATOM 714 N N . CYS A 1 95 ? -11.492 -6.713 6.984 1.00 90.06 95 CYS A N 1
ATOM 715 C CA . CYS A 1 95 ? -12.907 -6.785 6.624 1.00 90.06 95 CYS A CA 1
ATOM 716 C C . CYS A 1 95 ? -13.089 -7.436 5.246 1.00 90.06 95 CYS A C 1
ATOM 718 O O . CYS A 1 95 ? -12.543 -6.956 4.254 1.00 90.06 95 CYS A O 1
ATOM 720 N N . ASN A 1 96 ? -13.934 -8.459 5.158 1.00 88.75 96 ASN A N 1
ATOM 721 C CA . ASN A 1 96 ? -14.490 -8.940 3.907 1.00 88.75 96 ASN A CA 1
ATOM 722 C C . ASN A 1 96 ? -15.547 -7.953 3.390 1.00 88.75 96 ASN A C 1
ATOM 724 O O . ASN A 1 96 ? -16.566 -7.733 4.040 1.00 88.75 96 ASN A O 1
ATOM 728 N N . ARG A 1 97 ? -15.312 -7.370 2.213 1.00 78.19 97 ARG A N 1
ATOM 729 C CA . ARG A 1 97 ? -16.232 -6.416 1.573 1.00 78.19 97 ARG A CA 1
ATOM 730 C C . ARG A 1 97 ? -16.891 -6.958 0.299 1.00 78.19 97 ARG A C 1
ATOM 732 O O . ARG A 1 97 ? -17.546 -6.199 -0.407 1.00 78.19 97 ARG A O 1
ATOM 739 N N . THR A 1 98 ? -16.799 -8.263 0.025 1.00 67.19 98 THR A N 1
ATOM 740 C CA . THR A 1 98 ? -17.379 -8.876 -1.189 1.00 67.19 98 THR A CA 1
ATOM 741 C C . THR A 1 98 ? -18.911 -8.852 -1.248 1.00 67.19 98 THR A C 1
ATOM 743 O O . THR A 1 98 ? -19.476 -9.126 -2.299 1.00 67.19 98 THR A O 1
ATOM 746 N N . LEU A 1 99 ? -19.612 -8.508 -0.161 1.00 53.97 99 LEU A N 1
ATOM 747 C CA . LEU A 1 99 ? -21.083 -8.462 -0.125 1.00 53.97 99 LEU A CA 1
ATOM 748 C C . LEU A 1 99 ? -21.700 -7.225 -0.814 1.00 53.97 99 LEU A C 1
ATOM 750 O O . LEU A 1 99 ? -22.919 -7.153 -0.930 1.00 53.97 99 LEU A O 1
ATOM 754 N N . HIS A 1 100 ? -20.891 -6.271 -1.291 1.00 52.53 100 HIS A N 1
ATOM 755 C CA . HIS A 1 100 ? -21.358 -5.041 -1.953 1.00 52.53 100 HIS A CA 1
ATOM 756 C C . HIS A 1 100 ? -21.071 -4.977 -3.468 1.00 52.53 100 HIS A C 1
ATOM 758 O O . HIS A 1 100 ? -21.276 -3.929 -4.076 1.00 52.53 100 HIS A O 1
ATOM 764 N N . GLU A 1 101 ? -20.614 -6.068 -4.096 1.00 46.41 101 GLU A N 1
ATOM 765 C CA . GLU A 1 101 ? -20.179 -6.076 -5.506 1.00 46.41 101 GLU A CA 1
ATOM 766 C C . GLU A 1 101 ? -21.027 -6.992 -6.407 1.00 46.41 101 GLU A C 1
ATOM 768 O O . GLU A 1 101 ? -20.505 -7.835 -7.130 1.00 46.41 101 GLU A O 1
ATOM 773 N N . ILE A 1 102 ? -22.350 -6.809 -6.395 1.00 41.16 102 ILE A N 1
ATOM 774 C CA . ILE A 1 102 ? -23.189 -7.147 -7.557 1.00 41.16 102 ILE A CA 1
ATOM 775 C C . ILE A 1 102 ? -23.499 -5.823 -8.271 1.00 41.16 102 ILE A C 1
ATOM 777 O O . ILE A 1 102 ? -23.791 -4.840 -7.593 1.00 41.16 102 ILE A O 1
ATOM 781 N N . PHE A 1 103 ? -23.450 -5.835 -9.610 1.00 33.25 103 PHE A N 1
ATOM 782 C CA . PHE A 1 103 ? -23.497 -4.718 -10.578 1.00 33.25 103 PHE A CA 1
ATOM 783 C C . PHE A 1 103 ? -22.109 -4.077 -10.797 1.00 33.25 103 PHE A C 1
ATOM 785 O O . PHE A 1 103 ? -21.548 -3.468 -9.891 1.00 33.25 103 PHE A O 1
ATOM 792 N N . ILE A 1 104 ? -21.453 -4.210 -11.958 1.00 38.00 104 ILE A N 1
ATOM 793 C CA . ILE A 1 104 ? -21.904 -4.224 -13.366 1.00 38.00 104 ILE A CA 1
ATOM 794 C C . ILE A 1 104 ? -21.118 -5.285 -14.144 1.00 38.00 104 ILE A C 1
ATOM 796 O O . ILE A 1 104 ? -19.896 -5.385 -13.893 1.00 38.00 104 ILE A O 1
#

Mean predicted aligned error: 6.65 Å

pLDDT: mean 86.73, std 12.77, range [33.25, 97.25]

Nearest PDB structures (foldseek):
  1nqt-assembly1_A  TM=3.539E-01  e=6.829E-01  Bos taurus
  1nr1-assembly1_F  TM=3.518E-01  e=1.602E+00  Homo sapiens
  8w4j-assembly1_C  TM=3.580E-01  e=3.296E+00  Homo sapiens
  2xsj-assembly1_E  TM=3.175E-01  e=3.758E+00  Desulfomicrobium norvegicum